Protein AF-A0A7X2MQC9-F1 (afdb_monomer_lite)

Structure (mmCIF, N/CA/C/O backbone):
data_AF-A0A7X2MQC9-F1
#
_entry.id   AF-A0A7X2MQC9-F1
#
loop_
_atom_site.group_PDB
_atom_site.id
_atom_site.type_symbol
_atom_site.label_atom_id
_atom_site.label_alt_id
_atom_site.label_comp_id
_atom_site.label_asym_id
_atom_site.label_entity_id
_atom_site.label_seq_id
_atom_site.pdbx_PDB_ins_code
_atom_site.Cartn_x
_atom_site.Cartn_y
_atom_site.Cartn_z
_atom_site.occupancy
_atom_site.B_iso_or_equiv
_atom_site.auth_seq_id
_atom_site.auth_comp_id
_atom_site.auth_asym_id
_atom_site.auth_atom_id
_atom_site.pdbx_PDB_model_num
ATOM 1 N N . VAL A 1 1 ? 12.661 7.528 -4.157 1.00 64.31 1 VAL A N 1
ATOM 2 C CA . VAL A 1 1 ? 12.034 6.449 -3.350 1.00 64.31 1 VAL A CA 1
ATOM 3 C C . VAL A 1 1 ? 11.053 5.604 -4.168 1.00 64.31 1 VAL A C 1
ATOM 5 O O . VAL A 1 1 ? 11.284 4.412 -4.289 1.00 64.31 1 VAL A O 1
ATOM 8 N N . GLY A 1 2 ? 10.022 6.181 -4.806 1.00 70.44 2 GLY A N 1
ATOM 9 C CA . GLY A 1 2 ? 8.979 5.405 -5.512 1.00 70.44 2 GLY A CA 1
ATOM 10 C C . GLY A 1 2 ? 9.473 4.411 -6.579 1.00 70.44 2 GLY A C 1
ATOM 11 O O . GLY A 1 2 ? 9.101 3.242 -6.541 1.00 70.44 2 GLY A O 1
ATOM 12 N N . ALA A 1 3 ? 10.368 4.831 -7.481 1.00 74.12 3 ALA A N 1
ATOM 13 C CA . ALA A 1 3 ? 10.928 3.941 -8.509 1.00 74.12 3 ALA A CA 1
ATOM 14 C C . ALA A 1 3 ? 11.825 2.823 -7.938 1.00 74.12 3 ALA A C 1
ATOM 16 O O . ALA A 1 3 ? 11.901 1.741 -8.513 1.00 74.12 3 ALA A O 1
ATOM 17 N N . ALA A 1 4 ? 12.481 3.064 -6.797 1.00 73.25 4 ALA A N 1
ATOM 18 C CA . ALA A 1 4 ? 13.279 2.050 -6.107 1.00 73.25 4 ALA A CA 1
ATOM 19 C C . ALA A 1 4 ? 12.377 1.004 -5.433 1.00 73.25 4 ALA A C 1
ATOM 21 O O . ALA A 1 4 ? 12.617 -0.193 -5.564 1.00 73.25 4 ALA A O 1
ATOM 22 N N . ASN A 1 5 ? 11.280 1.442 -4.806 1.00 70.31 5 ASN A N 1
ATOM 23 C CA . ASN A 1 5 ? 10.295 0.543 -4.199 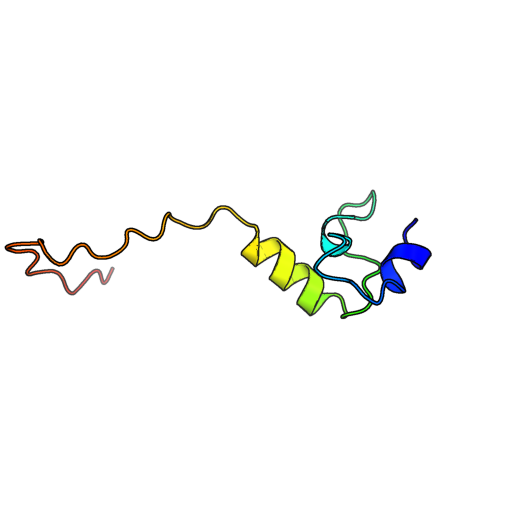1.00 70.31 5 ASN A CA 1
ATOM 24 C C . ASN A 1 5 ? 9.597 -0.343 -5.238 1.00 70.31 5 ASN A C 1
ATOM 26 O O . ASN A 1 5 ? 9.390 -1.528 -4.995 1.00 70.31 5 ASN A O 1
ATOM 30 N N . GLY A 1 6 ? 9.288 0.202 -6.418 1.00 70.62 6 GLY A N 1
ATOM 31 C CA . GLY A 1 6 ? 8.693 -0.557 -7.524 1.00 70.62 6 GLY A CA 1
ATOM 32 C C . GLY A 1 6 ? 9.601 -1.633 -8.133 1.00 70.62 6 GLY A C 1
ATOM 33 O O . GLY A 1 6 ? 9.120 -2.444 -8.912 1.00 70.62 6 GLY A O 1
ATOM 34 N N . ARG A 1 7 ? 10.895 -1.659 -7.787 1.00 77.75 7 ARG A N 1
ATOM 35 C CA . ARG A 1 7 ? 11.886 -2.634 -8.274 1.00 77.75 7 ARG A CA 1
ATOM 36 C C . ARG A 1 7 ? 12.375 -3.588 -7.182 1.00 77.75 7 ARG A C 1
ATOM 38 O O . ARG A 1 7 ? 13.321 -4.328 -7.424 1.00 77.75 7 ARG A O 1
ATOM 45 N N . ASN A 1 8 ? 11.786 -3.553 -5.985 1.00 71.75 8 ASN A N 1
ATOM 46 C CA . ASN A 1 8 ? 12.238 -4.365 -4.861 1.00 71.75 8 ASN A CA 1
ATOM 47 C C . ASN A 1 8 ? 11.851 -5.852 -5.046 1.00 71.75 8 ASN A C 1
ATOM 49 O O . ASN A 1 8 ? 10.665 -6.178 -4.948 1.00 71.75 8 ASN A O 1
ATOM 53 N N . PRO A 1 9 ? 12.813 -6.774 -5.243 1.00 66.62 9 PRO A N 1
ATOM 54 C CA . PRO A 1 9 ? 12.516 -8.198 -5.403 1.00 66.62 9 PRO A CA 1
ATOM 55 C C . PRO A 1 9 ? 12.061 -8.868 -4.094 1.00 66.62 9 PRO A C 1
ATOM 57 O O . PRO A 1 9 ? 11.476 -9.944 -4.131 1.00 66.62 9 PRO A O 1
ATOM 60 N N . LEU A 1 10 ? 12.274 -8.229 -2.936 1.00 75.94 10 LEU A N 1
ATOM 61 C CA . LEU A 1 10 ? 11.872 -8.716 -1.612 1.00 75.94 10 LEU A CA 1
ATOM 62 C C . LEU A 1 10 ? 10.670 -7.919 -1.083 1.00 75.94 10 LEU A C 1
ATOM 64 O O . LEU A 1 10 ? 10.724 -7.315 -0.010 1.00 75.94 10 LEU A O 1
ATOM 68 N N . SER A 1 11 ? 9.591 -7.879 -1.870 1.00 66.94 11 SER A N 1
ATOM 69 C CA . SER A 1 11 ? 8.453 -6.961 -1.681 1.00 66.94 11 SER A CA 1
ATOM 70 C C . SER A 1 11 ? 7.626 -7.162 -0.399 1.00 66.94 11 SER A C 1
ATOM 72 O O . SER A 1 11 ? 6.866 -6.266 -0.042 1.00 66.94 11 SER A O 1
ATOM 74 N N . ILE A 1 12 ? 7.773 -8.305 0.280 1.00 71.06 12 ILE A N 1
ATOM 75 C CA . ILE A 1 12 ? 7.043 -8.644 1.514 1.00 71.06 12 ILE A CA 1
ATOM 76 C C . ILE A 1 12 ? 7.906 -8.384 2.760 1.00 71.06 12 ILE A C 1
ATOM 78 O O . ILE A 1 12 ? 7.446 -7.746 3.701 1.00 71.06 12 ILE A O 1
ATOM 82 N N . VAL A 1 13 ? 9.167 -8.841 2.760 1.00 73.56 13 VAL A N 1
ATOM 83 C CA . VAL A 1 13 ? 10.089 -8.703 3.909 1.00 73.56 13 VAL A CA 1
ATOM 84 C C . VAL A 1 13 ? 10.495 -7.247 4.120 1.00 73.56 13 VAL A C 1
ATOM 86 O O . VAL A 1 13 ? 10.486 -6.753 5.244 1.00 73.56 13 VAL A O 1
ATOM 89 N N . ALA A 1 14 ? 10.821 -6.542 3.036 1.00 77.62 14 ALA A N 1
ATOM 90 C CA . ALA A 1 14 ? 10.896 -5.092 3.066 1.00 77.62 14 ALA A CA 1
ATOM 91 C C . ALA A 1 14 ? 9.481 -4.565 2.767 1.00 77.62 14 ALA A C 1
ATOM 93 O O . ALA A 1 14 ? 9.019 -4.760 1.638 1.00 77.62 14 ALA A O 1
ATOM 94 N N . PRO A 1 15 ? 8.793 -3.905 3.726 1.00 84.00 15 PRO A N 1
ATOM 95 C CA . PRO A 1 15 ? 7.361 -3.589 3.661 1.00 84.00 15 PRO A CA 1
ATOM 96 C C . PRO A 1 15 ? 7.069 -2.409 2.719 1.00 84.00 15 PRO A C 1
ATOM 98 O O . PRO A 1 15 ? 6.483 -1.390 3.083 1.00 84.00 15 PRO A O 1
ATOM 101 N N . CYS A 1 16 ? 7.527 -2.511 1.476 1.00 87.25 16 CYS A N 1
ATOM 102 C CA . CYS A 1 16 ? 7.449 -1.465 0.466 1.00 87.25 16 CYS A CA 1
ATOM 103 C C . CYS A 1 16 ? 6.012 -1.219 -0.024 1.00 87.25 16 CYS A C 1
ATOM 105 O O . CYS A 1 16 ? 5.718 -0.135 -0.542 1.00 87.25 16 CYS A O 1
ATOM 107 N N . HIS A 1 17 ? 5.091 -2.163 0.214 1.00 91.12 17 HIS A N 1
ATOM 108 C CA . HIS A 1 17 ? 3.647 -1.958 0.060 1.00 91.12 17 HIS A CA 1
ATOM 109 C C . HIS A 1 17 ? 3.090 -0.889 1.013 1.00 91.12 17 HIS A C 1
ATOM 111 O O . HIS A 1 17 ? 2.064 -0.301 0.685 1.00 91.12 17 HIS A O 1
ATOM 117 N N . ARG A 1 18 ? 3.782 -0.544 2.111 1.00 89.69 18 ARG A N 1
ATOM 118 C CA . ARG A 1 18 ? 3.373 0.534 3.036 1.00 89.69 18 ARG A CA 1
ATOM 119 C C . ARG A 1 18 ? 3.688 1.950 2.548 1.00 89.69 18 ARG A C 1
ATOM 121 O O . ARG A 1 18 ? 3.230 2.917 3.146 1.00 89.69 18 ARG A O 1
ATOM 128 N N . VAL A 1 19 ? 4.467 2.113 1.475 1.00 90.06 19 VAL A N 1
ATOM 129 C CA . VAL A 1 19 ? 4.794 3.448 0.945 1.00 90.06 19 VAL A CA 1
ATOM 130 C C . VAL A 1 19 ? 3.685 3.939 0.019 1.00 90.06 19 VAL A C 1
ATOM 132 O O . VAL A 1 19 ? 3.467 3.363 -1.048 1.00 90.06 19 VAL A O 1
ATOM 135 N N . ILE A 1 20 ? 3.009 5.019 0.406 1.00 91.31 20 ILE A N 1
ATOM 136 C CA . ILE A 1 20 ? 1.868 5.600 -0.315 1.00 91.31 20 ILE A CA 1
ATOM 137 C C . ILE A 1 20 ? 2.284 6.920 -0.975 1.00 91.31 20 ILE A C 1
ATOM 139 O O . ILE A 1 20 ? 3.140 7.639 -0.457 1.00 91.31 20 ILE A O 1
ATOM 143 N N . GLY A 1 21 ? 1.711 7.237 -2.141 1.00 90.19 21 GLY A N 1
ATOM 144 C CA . GLY A 1 21 ? 1.933 8.534 -2.777 1.00 90.19 21 GLY A CA 1
ATOM 145 C C . GLY A 1 21 ? 1.411 9.674 -1.899 1.00 90.19 21 GLY A C 1
ATOM 146 O O . GLY A 1 21 ? 0.431 9.506 -1.181 1.00 90.19 21 GLY A O 1
ATOM 147 N N . ALA A 1 22 ? 2.018 10.859 -1.987 1.00 90.31 22 ALA A N 1
ATOM 148 C CA . ALA A 1 22 ? 1.598 12.027 -1.199 1.00 90.31 22 ALA A CA 1
ATOM 149 C C . ALA A 1 22 ? 0.137 12.458 -1.460 1.00 90.31 22 ALA A C 1
ATOM 151 O O . ALA A 1 22 ? -0.477 13.119 -0.634 1.00 90.31 22 ALA A O 1
ATOM 152 N N . ASN A 1 23 ? -0.431 12.051 -2.598 1.00 91.75 23 ASN A N 1
ATOM 153 C CA . ASN A 1 23 ? -1.836 12.243 -2.960 1.00 91.75 23 ASN A CA 1
ATOM 154 C C . ASN A 1 23 ? -2.772 11.134 -2.430 1.00 91.75 23 ASN A C 1
ATOM 156 O O . ASN A 1 23 ? -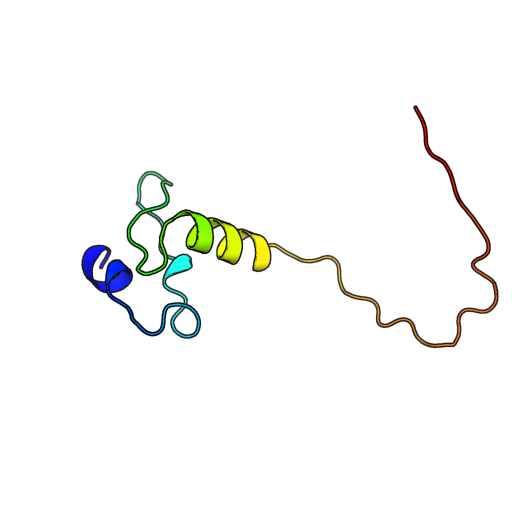3.917 11.053 -2.867 1.00 91.75 23 ASN A O 1
ATOM 160 N N . GLY A 1 24 ? -2.276 10.233 -1.579 1.00 90.56 24 GLY A N 1
ATOM 161 C CA . GLY A 1 24 ? -3.025 9.098 -1.036 1.00 90.56 24 GLY A CA 1
ATOM 162 C C . GLY A 1 24 ? -3.210 7.923 -2.001 1.00 90.56 24 GLY A C 1
ATOM 163 O O . GLY A 1 24 ? -3.846 6.938 -1.637 1.00 90.56 24 GLY A O 1
ATOM 164 N N . LYS A 1 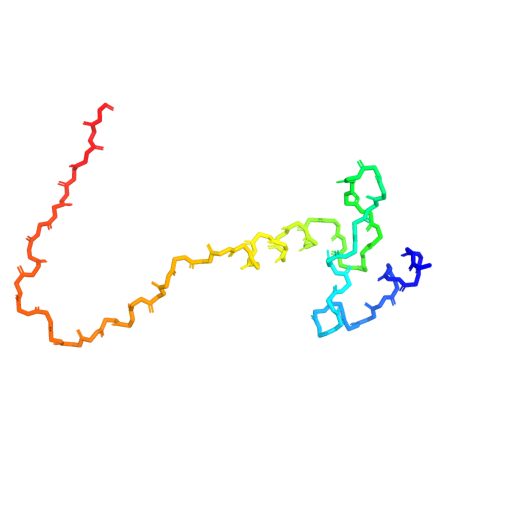25 ? -2.668 7.980 -3.226 1.00 92.56 25 LYS A N 1
ATOM 165 C CA . LYS A 1 25 ? -2.849 6.912 -4.222 1.00 92.56 25 LYS A CA 1
ATOM 166 C C . LYS A 1 25 ? -1.801 5.809 -4.080 1.00 92.56 25 LYS A C 1
ATOM 168 O O . LYS A 1 25 ? -0.619 6.067 -3.817 1.00 92.56 25 LYS A O 1
ATOM 173 N N . LEU A 1 26 ? -2.222 4.572 -4.344 1.00 92.19 26 LEU A N 1
ATOM 174 C CA . LEU A 1 26 ? -1.312 3.438 -4.489 1.00 92.19 26 LEU A CA 1
ATOM 175 C C . LEU A 1 26 ? -0.497 3.607 -5.771 1.00 92.19 26 LEU A C 1
ATOM 177 O O . LEU A 1 26 ? -1.039 3.713 -6.866 1.00 92.19 26 LEU A O 1
ATOM 181 N N . THR A 1 27 ? 0.822 3.644 -5.626 1.00 89.44 27 THR A N 1
ATOM 182 C CA . THR A 1 27 ? 1.767 3.736 -6.745 1.00 89.44 27 THR A CA 1
ATOM 183 C C . THR A 1 27 ? 2.982 2.860 -6.463 1.00 89.44 27 THR A C 1
ATOM 185 O O . THR A 1 27 ? 3.231 2.524 -5.303 1.00 89.44 27 THR A O 1
ATOM 188 N N . GLY A 1 28 ? 3.729 2.488 -7.507 1.00 84.06 28 GLY A N 1
ATOM 189 C CA . GLY A 1 28 ? 5.053 1.860 -7.403 1.00 84.06 28 GLY A CA 1
ATOM 190 C C . GLY A 1 28 ? 5.108 0.614 -6.514 1.00 84.06 28 GLY A C 1
ATOM 191 O O . GLY A 1 28 ? 5.420 0.706 -5.327 1.00 84.06 28 GLY A O 1
ATOM 192 N N . PHE A 1 29 ? 4.847 -0.557 -7.097 1.00 88.06 29 PHE A N 1
ATOM 193 C CA . PHE A 1 29 ? 5.008 -1.848 -6.427 1.00 88.06 29 PHE A CA 1
ATOM 194 C C . PHE A 1 29 ? 5.377 -2.932 -7.435 1.00 88.06 29 PHE A C 1
ATOM 196 O O . PHE A 1 29 ? 4.713 -3.045 -8.464 1.00 88.06 29 PHE A O 1
ATOM 203 N N . ALA A 1 30 ? 6.416 -3.718 -7.140 1.00 85.75 30 ALA A N 1
ATOM 204 C CA . ALA A 1 30 ? 6.938 -4.718 -8.074 1.00 85.75 30 ALA A CA 1
ATOM 205 C C . ALA A 1 30 ? 5.915 -5.825 -8.384 1.00 85.75 30 ALA A C 1
ATOM 207 O O . ALA A 1 30 ? 5.824 -6.273 -9.521 1.00 85.75 30 ALA A O 1
ATOM 208 N N . GLY A 1 31 ? 5.106 -6.219 -7.395 1.00 84.50 31 GLY A N 1
ATOM 209 C CA . GLY A 1 31 ? 4.044 -7.221 -7.552 1.00 84.50 31 GLY A CA 1
ATOM 210 C C . GLY A 1 31 ? 2.726 -6.693 -8.138 1.00 84.50 31 GLY A C 1
ATOM 211 O O . GLY A 1 31 ? 1.745 -7.423 -8.154 1.00 84.50 31 GLY A O 1
ATOM 212 N N . GLY A 1 32 ? 2.659 -5.434 -8.581 1.00 90.19 32 GLY A N 1
ATOM 213 C CA . GLY A 1 32 ? 1.411 -4.822 -9.054 1.00 90.19 32 GLY A CA 1
ATOM 214 C C . GLY A 1 32 ? 0.505 -4.265 -7.945 1.00 90.19 32 GLY A C 1
ATOM 215 O O . GLY A 1 32 ? 0.596 -4.612 -6.767 1.00 90.19 32 GLY A O 1
ATOM 216 N N . LEU A 1 33 ? -0.369 -3.328 -8.314 1.00 92.38 33 LEU A N 1
ATOM 217 C CA . LEU A 1 33 ? -1.145 -2.560 -7.334 1.00 92.38 33 LEU A CA 1
ATOM 218 C C . LEU A 1 33 ? -2.203 -3.396 -6.602 1.00 92.38 33 LEU A C 1
ATOM 220 O O . LEU A 1 33 ? -2.471 -3.111 -5.437 1.00 92.38 33 LEU A O 1
ATOM 224 N N . ASP A 1 34 ? -2.728 -4.447 -7.230 1.00 93.00 34 ASP A N 1
ATOM 225 C CA . ASP A 1 34 ? -3.724 -5.334 -6.616 1.00 93.00 34 ASP A CA 1
ATOM 226 C C . ASP A 1 34 ? -3.133 -6.097 -5.427 1.00 93.00 34 ASP A C 1
ATOM 228 O O . ASP A 1 34 ? -3.710 -6.120 -4.341 1.00 93.00 34 ASP A O 1
ATOM 232 N N . ILE A 1 35 ? -1.918 -6.633 -5.590 1.00 91.38 35 ILE A N 1
ATOM 233 C CA . ILE A 1 35 ? -1.190 -7.304 -4.506 1.00 91.38 35 ILE A CA 1
ATOM 234 C C . ILE A 1 35 ? -0.856 -6.305 -3.396 1.00 91.38 35 ILE A C 1
ATOM 236 O O . ILE A 1 35 ? -0.999 -6.617 -2.217 1.00 91.38 35 ILE A O 1
ATOM 240 N N . LYS A 1 36 ? -0.456 -5.077 -3.749 1.00 92.44 36 LYS A N 1
ATOM 241 C CA . LYS A 1 36 ? -0.208 -4.017 -2.763 1.00 92.44 36 LYS A CA 1
ATOM 242 C C . LYS A 1 36 ? -1.456 -3.694 -1.939 1.00 92.44 36 LYS A C 1
ATOM 244 O O . LYS A 1 36 ? -1.353 -3.581 -0.721 1.00 92.44 36 LYS A O 1
ATOM 249 N N . ALA A 1 37 ? -2.614 -3.564 -2.584 1.00 92.75 37 ALA A N 1
ATOM 250 C CA . ALA A 1 37 ? -3.883 -3.325 -1.905 1.00 92.75 37 ALA A CA 1
ATOM 251 C C . ALA A 1 37 ? -4.263 -4.503 -0.994 1.00 92.75 37 ALA A C 1
ATOM 253 O O . ALA A 1 37 ? -4.642 -4.297 0.157 1.00 92.75 37 ALA A O 1
A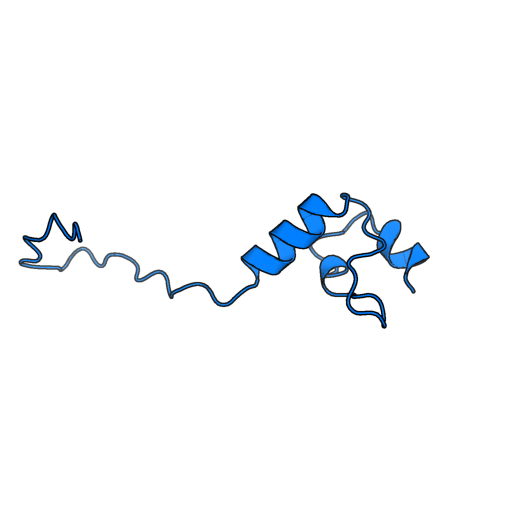TOM 254 N N . PHE A 1 38 ? -4.086 -5.732 -1.481 1.00 92.25 38 PHE A N 1
ATOM 255 C CA . PHE A 1 38 ? -4.340 -6.947 -0.713 1.00 92.25 38 PHE A CA 1
ATOM 256 C C . PHE A 1 38 ? -3.461 -7.044 0.542 1.00 92.25 38 PHE A C 1
ATOM 258 O O . PHE A 1 38 ? -3.973 -7.286 1.631 1.00 92.25 38 PHE A O 1
ATOM 265 N N . LEU A 1 39 ? -2.153 -6.792 0.427 1.00 91.75 39 LEU A N 1
ATOM 266 C CA . LEU A 1 39 ? -1.231 -6.811 1.569 1.00 91.75 39 LEU A CA 1
ATOM 267 C C . LEU A 1 39 ? -1.584 -5.750 2.617 1.00 91.75 39 LEU A C 1
ATOM 269 O O . LEU A 1 39 ? -1.543 -6.033 3.810 1.00 91.75 39 LEU A O 1
ATOM 273 N N . LEU A 1 40 ? -1.973 -4.546 2.189 1.00 92.25 40 LEU A N 1
ATOM 274 C CA . LEU A 1 40 ? -2.446 -3.504 3.105 1.00 92.25 40 LEU A CA 1
ATOM 275 C C . LEU A 1 40 ? -3.737 -3.918 3.829 1.00 92.25 40 LEU A C 1
ATOM 277 O O . LEU A 1 40 ? -3.884 -3.638 5.015 1.00 92.25 40 LEU A O 1
ATOM 281 N N . ALA A 1 41 ? -4.653 -4.607 3.143 1.00 91.25 41 ALA A N 1
ATOM 282 C CA . ALA A 1 41 ? -5.873 -5.132 3.753 1.00 91.25 41 ALA A CA 1
ATOM 283 C C . ALA A 1 41 ? -5.590 -6.270 4.748 1.00 91.25 41 ALA A C 1
ATOM 285 O O . ALA A 1 41 ? -6.240 -6.352 5.785 1.00 91.25 41 ALA A O 1
ATOM 286 N N . LEU A 1 42 ? -4.599 -7.121 4.470 1.00 90.19 42 LEU A N 1
ATOM 287 C CA . LEU A 1 42 ? -4.160 -8.165 5.400 1.00 90.19 42 LEU A CA 1
ATOM 288 C C . LEU A 1 42 ? -3.545 -7.595 6.683 1.00 90.19 42 LEU A C 1
ATOM 290 O O . LEU A 1 42 ? -3.741 -8.154 7.758 1.00 90.19 42 LEU A O 1
ATOM 294 N N . GLU A 1 43 ? -2.812 -6.485 6.576 1.00 89.44 43 GLU A N 1
ATOM 295 C CA . GLU A 1 43 ? -2.240 -5.777 7.728 1.00 89.44 43 GLU A CA 1
ATOM 296 C C . GLU A 1 43 ? -3.279 -4.981 8.526 1.00 89.44 43 GLU A C 1
ATOM 298 O O . GLU A 1 43 ? -2.979 -4.527 9.634 1.00 89.44 43 GLU A O 1
ATOM 303 N N . ALA A 1 44 ? -4.492 -4.804 7.990 1.00 86.31 44 ALA A N 1
ATOM 304 C CA . ALA A 1 44 ? -5.575 -4.193 8.741 1.00 86.31 44 ALA A CA 1
ATOM 305 C C . ALA A 1 44 ? -5.859 -5.027 10.002 1.00 86.31 44 ALA A C 1
ATOM 307 O O . ALA A 1 44 ? -5.746 -6.256 9.949 1.00 86.31 44 ALA A O 1
ATOM 308 N N . PRO A 1 45 ? -6.238 -4.388 11.126 1.00 85.38 45 PRO A N 1
ATOM 309 C CA . PRO A 1 45 ? -6.492 -5.078 12.384 1.00 85.38 45 PRO A CA 1
ATOM 310 C C . PRO A 1 45 ? -7.423 -6.276 12.186 1.00 85.38 45 PRO A C 1
ATOM 312 O O . PRO A 1 45 ? -8.620 -6.121 11.946 1.00 85.38 45 PRO A O 1
ATOM 315 N N . GLN A 1 46 ? -6.861 -7.479 12.269 1.00 78.19 46 GLN A N 1
ATOM 316 C CA . GLN A 1 46 ? -7.645 -8.701 12.209 1.00 78.19 46 GLN A CA 1
ATOM 317 C C . GLN A 1 46 ? -8.297 -8.915 13.569 1.00 78.19 46 GLN A C 1
ATOM 319 O O . GLN A 1 46 ? -7.693 -8.667 14.618 1.00 78.19 46 GLN A O 1
ATOM 324 N N . LYS A 1 47 ? -9.537 -9.408 13.560 1.00 79.50 47 LYS A N 1
ATOM 325 C CA . LYS A 1 47 ? -10.160 -9.896 14.788 1.00 79.50 47 LYS A CA 1
ATOM 326 C C . LYS A 1 47 ? -9.237 -10.977 15.370 1.00 79.50 47 LYS A C 1
ATOM 328 O O . LYS A 1 47 ? -8.845 -11.866 14.612 1.00 79.50 47 LYS A O 1
ATOM 333 N N . PRO A 1 48 ? -8.877 -10.919 16.666 1.00 75.12 48 PRO A N 1
ATOM 334 C CA . PRO A 1 48 ? -8.032 -11.936 17.268 1.00 75.12 48 PRO A CA 1
ATOM 335 C C . PRO A 1 48 ? -8.603 -13.318 16.970 1.00 75.12 48 PRO A C 1
ATOM 337 O O . PRO A 1 48 ? -9.777 -13.584 17.250 1.00 75.12 48 PRO A O 1
ATOM 340 N N . LEU A 1 49 ? -7.778 -14.176 16.371 1.00 69.88 49 LEU A N 1
ATOM 341 C CA . LEU A 1 49 ? -8.109 -15.582 16.240 1.00 69.88 49 LEU A CA 1
ATOM 342 C C . LEU A 1 49 ? -8.056 -16.159 17.649 1.00 69.88 49 LEU A C 1
ATOM 344 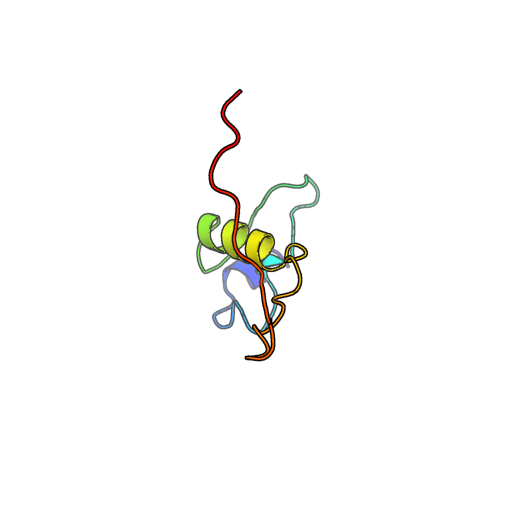O O . LEU A 1 49 ? -6.987 -16.419 18.197 1.00 69.88 49 LEU A O 1
ATOM 348 N N . VAL A 1 50 ? -9.228 -16.293 18.261 1.00 75.56 50 VAL A N 1
ATOM 349 C CA . VAL A 1 50 ? -9.384 -17.120 19.449 1.00 75.56 50 VAL A CA 1
ATOM 350 C C . VAL A 1 50 ? -9.148 -18.539 18.961 1.00 75.56 50 VAL A C 1
ATOM 352 O O . VAL A 1 50 ? -9.968 -19.080 18.219 1.00 75.56 50 VAL A O 1
ATOM 355 N N . LEU A 1 51 ? -7.991 -19.104 19.312 1.00 69.75 51 LEU A N 1
ATOM 356 C CA . LEU A 1 51 ? -7.772 -20.535 19.168 1.00 69.75 51 LEU A CA 1
ATOM 357 C C . LEU A 1 51 ? -8.928 -21.199 19.909 1.00 69.75 51 LEU A C 1
ATOM 359 O O . LEU A 1 51 ? -9.170 -20.871 21.073 1.00 69.75 51 LEU A O 1
ATOM 363 N N . ALA A 1 52 ? -9.698 -22.027 19.205 1.00 64.81 52 ALA A N 1
ATOM 364 C CA . ALA A 1 52 ? -10.724 -22.833 19.835 1.00 64.81 52 ALA A CA 1
ATOM 365 C C . ALA A 1 52 ? -10.006 -23.735 20.842 1.00 64.81 52 ALA A C 1
ATOM 367 O O . ALA A 1 52 ? -9.412 -24.742 20.473 1.00 64.81 52 ALA A O 1
ATOM 368 N N . ASP A 1 53 ? -9.980 -23.302 22.097 1.00 60.56 53 ASP A N 1
ATOM 369 C CA . ASP A 1 53 ? -9.694 -24.182 23.211 1.00 60.56 53 ASP A CA 1
ATOM 370 C C . ASP A 1 53 ? -10.760 -25.280 23.168 1.00 60.56 53 ASP A C 1
ATOM 372 O O . ASP A 1 53 ? -11.954 -24.977 23.075 1.00 60.56 53 ASP A O 1
ATOM 376 N N . GLU A 1 54 ? -10.345 -26.547 23.202 1.00 57.09 54 GLU A N 1
ATOM 377 C CA . GLU A 1 54 ? -11.249 -27.707 23.166 1.00 57.09 54 GLU A CA 1
ATOM 378 C C . GLU A 1 54 ? -12.153 -27.816 24.412 1.00 57.09 54 GLU A C 1
ATOM 380 O O . GLU A 1 54 ? -12.821 -28.825 24.621 1.00 57.09 54 GLU A O 1
ATOM 385 N N . THR A 1 55 ? -12.265 -26.761 25.219 1.00 57.16 55 THR A N 1
ATOM 386 C CA . THR A 1 55 ? -13.160 -26.694 26.370 1.00 57.16 55 THR A CA 1
ATOM 387 C C . THR A 1 55 ? -14.198 -25.582 26.201 1.00 57.16 55 THR A C 1
ATOM 389 O O . THR A 1 55 ? -14.242 -24.608 26.950 1.00 57.16 55 THR A O 1
ATOM 392 N N . GLN A 1 56 ? -15.115 -25.740 25.242 1.00 55.00 56 GLN A N 1
ATOM 393 C CA . GLN A 1 56 ? -16.427 -25.082 25.319 1.00 55.00 56 GLN A CA 1
ATOM 394 C C . GLN A 1 56 ? -17.521 -26.115 25.606 1.00 55.00 56 GLN A C 1
ATOM 396 O O . GLN A 1 56 ? -18.105 -26.666 24.670 1.00 55.00 56 GLN A O 1
ATOM 401 N N . PRO A 1 57 ? -17.879 -26.354 26.883 1.00 48.34 57 PRO A N 1
ATOM 402 C CA . PRO A 1 57 ? -19.139 -27.004 27.181 1.00 48.34 57 PRO A CA 1
ATOM 403 C C . PRO A 1 57 ? -20.265 -26.008 26.862 1.00 48.34 57 PRO A C 1
ATOM 405 O O . PRO A 1 57 ? -20.515 -25.067 27.611 1.00 48.34 57 PRO A O 1
ATOM 408 N N . GLY A 1 58 ? -20.946 -26.211 25.731 1.00 56.66 58 GLY A N 1
ATOM 409 C CA . GLY A 1 58 ? -22.331 -25.754 25.576 1.00 56.66 58 GLY A CA 1
ATOM 410 C C . GLY A 1 58 ? -22.642 -24.607 24.611 1.00 56.66 58 GLY A C 1
ATOM 411 O O . GLY A 1 58 ? -23.718 -24.030 24.742 1.00 56.66 58 GLY A O 1
ATOM 412 N N . ARG A 1 59 ? -21.817 -24.276 23.607 1.00 56.84 59 ARG A N 1
ATOM 413 C CA . ARG A 1 59 ? -22.248 -23.306 22.575 1.00 56.84 59 ARG A CA 1
ATOM 414 C C . ARG A 1 59 ? -23.052 -23.972 21.453 1.00 56.84 59 ARG A C 1
ATOM 416 O O . ARG A 1 59 ? -22.613 -24.078 20.314 1.00 56.84 59 ARG A O 1
ATOM 423 N N . VAL A 1 60 ? -24.253 -24.425 21.805 1.00 52.25 60 VAL A N 1
ATOM 424 C CA . VAL A 1 60 ? -25.336 -24.694 20.849 1.00 52.25 60 VAL A CA 1
ATOM 425 C C . VAL A 1 60 ? -26.021 -23.361 20.519 1.00 52.25 60 VAL A C 1
ATOM 427 O O . VAL A 1 60 ? -26.418 -22.636 21.427 1.00 52.25 60 VAL A O 1
ATOM 430 N N . GLY A 1 61 ? -26.192 -23.063 19.227 1.00 46.09 61 GLY A N 1
ATOM 431 C CA . GLY A 1 61 ? -27.005 -21.948 18.708 1.00 46.09 61 GLY A CA 1
ATOM 432 C C . GLY A 1 61 ? -26.202 -20.663 18.4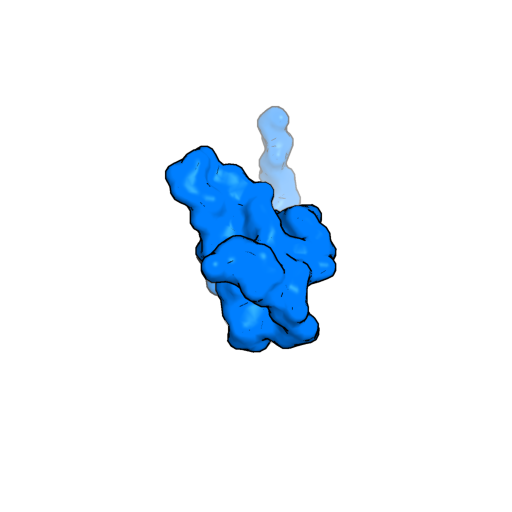33 1.00 46.09 61 GLY A C 1
ATOM 433 O O . GLY A 1 61 ? -25.326 -20.293 19.201 1.00 46.09 61 GLY A O 1
ATOM 434 N N . ALA A 1 62 ? -26.410 -19.924 17.345 1.00 47.12 62 ALA A N 1
ATOM 435 C CA . ALA A 1 62 ? -27.622 -19.786 16.555 1.00 47.12 62 ALA A CA 1
ATOM 436 C C . ALA A 1 62 ? -27.306 -19.562 15.066 1.00 47.12 62 ALA A C 1
ATOM 438 O O . ALA A 1 62 ? -26.468 -18.744 14.689 1.00 47.12 62 ALA A O 1
ATOM 439 N N . VAL A 1 63 ? -28.040 -20.306 14.244 1.00 52.53 63 VAL A N 1
ATOM 440 C CA . VAL A 1 63 ? -28.455 -19.931 12.893 1.00 52.53 63 VAL A CA 1
ATOM 441 C C . VAL A 1 63 ? -29.338 -18.676 12.993 1.00 52.53 63 VAL A C 1
ATOM 443 O O . VAL A 1 63 ? -30.078 -18.538 13.964 1.00 52.53 63 VAL A O 1
ATOM 446 N N . MET A 1 64 ? -29.308 -17.846 11.944 1.00 50.75 64 MET A N 1
ATOM 447 C CA . MET A 1 64 ? -30.301 -16.816 11.591 1.00 50.75 64 MET A CA 1
ATOM 448 C C . MET A 1 64 ? -30.105 -15.411 12.179 1.00 50.75 64 MET A C 1
ATOM 450 O O . MET A 1 64 ? -30.411 -15.167 13.339 1.00 50.75 64 MET A O 1
ATOM 454 N N . GLN A 1 65 ? -29.727 -14.464 11.311 1.00 48.16 65 GLN A N 1
ATOM 455 C CA . GLN A 1 65 ? -30.359 -13.138 11.252 1.00 48.16 65 GLN A CA 1
ATOM 456 C C . GLN A 1 65 ? -30.552 -12.770 9.777 1.00 48.16 65 GLN A C 1
ATOM 458 O O . GLN A 1 65 ? -29.632 -12.327 9.095 1.00 48.16 65 GLN A O 1
ATOM 463 N N . THR A 1 66 ? -31.750 -13.071 9.283 1.00 47.19 66 THR A N 1
ATOM 464 C CA . THR A 1 66 ? -32.400 -12.324 8.209 1.00 47.19 66 THR A CA 1
ATOM 465 C C . THR A 1 66 ? -33.035 -11.098 8.850 1.00 47.19 66 THR A C 1
ATOM 467 O O . THR A 1 66 ? -33.849 -11.259 9.763 1.00 47.19 66 THR A O 1
ATOM 470 N N . GLU A 1 67 ? -32.688 -9.918 8.362 1.00 49.47 67 GLU A N 1
ATOM 471 C CA . GLU A 1 67 ? -33.660 -8.838 8.195 1.00 49.47 67 GLU A CA 1
ATOM 472 C C . GLU A 1 67 ? -33.961 -8.731 6.699 1.00 49.47 67 GLU A C 1
ATOM 474 O O . GLU A 1 67 ? -33.004 -8.902 5.903 1.00 49.47 67 GLU A O 1
#

Organism: Enterobacter agglomerans (NCBI:txid549)

pLDDT: mean 75.91, std 15.21, range [46.09, 93.0]

InterPro domains:
  IPR014048 Methylated-DNA-[protein]-cysteine S-methyltransferase, DNA binding [PF01035] (1-44)
  IPR014048 Methylated-DNA-[protein]-cysteine S-methyltransferase, DNA binding [TIGR00589] (1-43)
  IPR014048 Methylated-DNA-[protein]-cysteine S-methyltransferase, DNA binding [cd06445] (1-43)
  IPR036217 Methylated DNA-protein cysteine methyltransferase, DNA binding domain [SSF46767] (1-43)
  IPR036388 Winged helix-like DNA-binding domain superfamily [G3DSA:1.10.10.10] (1-44)

Secondary structure (DSSP, 8-state):
-HHHHTT-S-TTTS-GGG---TTS-----TT-HHHHHHHHHHTS-PPP-----S--S----------

Radius of gyration: 19.51 Å; chains: 1; bounding box: 47×40×36 Å

Sequence (67 aa):
VGAANGRNPLSIVAPCHRVIGANGKLTGFAGGLDIKAFLLALEAPQKPLVLADETQPGRVGAVMQTE

Foldseek 3Di:
DQQVQLPDPPCVVPVSLPDAPPVRHRGRHVVDRVVSVVVVVVPPDDDDPPDPDVDDPDPDDDDDDDD